Protein AF-A0A482VPS5-F1 (afdb_monomer)

pLDDT: mean 87.14, std 13.62, range [36.69, 98.38]

Foldseek 3Di:
DDDDPDPDDPDDQDDDVPRTDDDDQWDADPNAIAGPSRDRVVVVVVVVVVVVVVVVVCVVVVVVVVVD

Secondary structure (DSSP, 8-state):
--------------EETTEEPPPPSEEEETTEEEETTS--HHHHHHHHHHHHHHHHHHHHHHHHHHT-

Structure (mmCIF, N/CA/C/O backbone):
data_AF-A0A482VPS5-F1
#
_entry.id   AF-A0A482VPS5-F1
#
loop_
_atom_site.group_PDB
_atom_site.id
_atom_site.type_symbol
_atom_site.label_atom_id
_atom_site.label_alt_id
_atom_site.label_comp_id
_atom_site.label_asym_id
_atom_site.label_entity_id
_atom_site.label_seq_id
_atom_site.pdbx_PDB_ins_code
_atom_site.Cartn_x
_atom_site.Cartn_y
_atom_site.Cartn_z
_atom_site.occupancy
_atom_site.B_iso_or_equiv
_atom_site.auth_seq_id
_atom_site.auth_comp_id
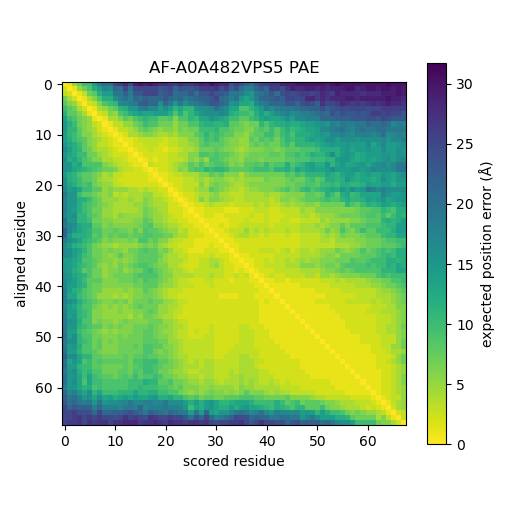_atom_site.auth_asym_id
_atom_site.auth_atom_id
_atom_site.pdbx_PDB_model_num
ATOM 1 N N . MET A 1 1 ? -9.828 24.570 26.734 1.00 36.69 1 MET A N 1
ATOM 2 C CA . MET A 1 1 ? -9.796 23.106 26.932 1.00 36.69 1 MET A CA 1
ATOM 3 C C . MET A 1 1 ? -9.577 22.469 25.571 1.00 36.69 1 MET A C 1
ATOM 5 O O . MET A 1 1 ? -10.417 22.655 24.703 1.00 36.69 1 MET A O 1
ATOM 9 N N . PHE A 1 2 ? -8.423 21.840 25.338 1.00 43.31 2 PHE A N 1
ATOM 10 C CA . PHE A 1 2 ? -8.140 21.166 24.069 1.00 43.31 2 PHE A CA 1
ATOM 11 C C . PHE A 1 2 ? -8.754 19.764 24.116 1.00 43.31 2 PHE A C 1
ATOM 13 O O . PHE A 1 2 ? -8.299 18.917 24.877 1.00 43.31 2 PHE A O 1
ATOM 20 N N . TYR A 1 3 ? -9.809 19.541 23.335 1.00 54.38 3 TYR A N 1
ATOM 21 C CA . TYR A 1 3 ? -10.328 18.205 23.058 1.00 54.38 3 TYR A CA 1
ATOM 22 C C . TYR A 1 3 ? -9.469 17.591 21.951 1.00 54.38 3 TYR A C 1
ATOM 24 O O . TYR A 1 3 ? -9.702 17.827 20.769 1.00 54.38 3 TYR A O 1
ATOM 32 N N . THR A 1 4 ? -8.435 16.839 22.316 1.00 63.56 4 THR A N 1
ATOM 33 C CA . THR A 1 4 ? -7.752 15.954 21.369 1.00 63.56 4 THR A CA 1
ATOM 34 C C . THR A 1 4 ? -8.531 14.643 21.282 1.00 63.56 4 THR A C 1
ATOM 36 O O . THR A 1 4 ? -8.889 14.051 22.300 1.00 63.56 4 THR A O 1
ATOM 39 N N . HIS A 1 5 ? -8.842 14.196 20.061 1.00 63.81 5 HIS A N 1
ATOM 40 C CA . HIS A 1 5 ? -9.468 12.892 19.841 1.00 63.81 5 HIS A CA 1
ATOM 41 C C . HIS A 1 5 ? -8.570 11.800 20.437 1.00 63.81 5 HIS A C 1
ATOM 43 O O . HIS A 1 5 ? -7.403 11.678 20.063 1.00 63.81 5 HIS A O 1
ATOM 49 N N . LYS A 1 6 ? -9.101 11.015 21.378 1.00 67.31 6 LYS A N 1
ATOM 50 C CA . LYS A 1 6 ? -8.412 9.837 21.911 1.00 67.31 6 LYS A CA 1
ATOM 51 C C . LYS A 1 6 ? -8.227 8.837 20.761 1.00 67.31 6 LYS A C 1
ATOM 53 O O . LYS A 1 6 ? -9.213 8.360 20.215 1.00 67.31 6 LYS A O 1
ATOM 58 N N . MET A 1 7 ? -6.977 8.554 20.386 1.00 66.50 7 MET A N 1
ATOM 59 C CA . MET A 1 7 ? -6.622 7.677 19.252 1.00 66.50 7 MET A CA 1
ATOM 60 C C . MET A 1 7 ? -6.497 6.195 19.642 1.00 66.50 7 MET A C 1
ATOM 62 O O . MET A 1 7 ? -6.050 5.372 18.839 1.00 66.50 7 MET A O 1
ATOM 66 N N . ASP A 1 8 ? -6.869 5.847 20.876 1.00 73.75 8 ASP A N 1
ATOM 67 C CA . ASP A 1 8 ? -6.836 4.465 21.339 1.00 73.75 8 ASP A CA 1
ATOM 68 C C . ASP A 1 8 ? -7.858 3.637 20.568 1.00 73.75 8 ASP A C 1
ATOM 70 O O . ASP A 1 8 ? -9.063 3.895 20.579 1.00 73.75 8 ASP A O 1
ATOM 74 N N . THR A 1 9 ? -7.356 2.618 19.881 1.00 73.81 9 THR A N 1
ATOM 75 C CA . THR A 1 9 ? -8.190 1.709 19.110 1.00 73.81 9 THR A CA 1
ATOM 76 C C . THR A 1 9 ? -8.829 0.700 20.062 1.00 73.81 9 THR A C 1
ATOM 78 O O . THR A 1 9 ? -8.122 -0.028 20.754 1.00 73.81 9 THR A O 1
ATOM 81 N N . ILE A 1 10 ? -10.163 0.617 20.089 1.00 79.88 10 ILE A N 1
ATOM 82 C CA . ILE A 1 10 ? -10.886 -0.373 20.905 1.00 79.88 10 ILE A CA 1
ATOM 83 C C . ILE A 1 10 ? -10.579 -1.768 20.359 1.00 79.88 10 ILE A C 1
ATOM 85 O O . ILE A 1 10 ? -11.088 -2.134 19.303 1.00 79.88 10 ILE A O 1
ATOM 89 N N . VAL A 1 11 ? -9.731 -2.546 21.025 1.00 83.19 11 VAL A N 1
ATOM 90 C CA . VAL A 1 11 ? -9.469 -3.944 20.653 1.00 83.19 11 VAL A CA 1
ATOM 91 C C . VAL A 1 11 ? -10.576 -4.806 21.256 1.00 83.19 11 VAL A C 1
ATOM 93 O O . VAL A 1 11 ? -10.595 -5.047 22.458 1.00 83.19 11 VAL A O 1
ATOM 96 N N . TYR A 1 12 ? -11.535 -5.199 20.420 1.00 85.94 12 TYR A N 1
ATOM 97 C CA . TYR A 1 12 ? -12.667 -6.037 20.798 1.00 85.94 12 TYR A CA 1
ATOM 98 C C . TYR A 1 12 ? -13.081 -6.911 19.613 1.00 85.94 12 TYR A C 1
ATOM 100 O O . TYR A 1 12 ? -13.173 -6.416 18.486 1.00 85.94 12 TYR A O 1
ATOM 108 N N . ASP A 1 13 ? -13.351 -8.187 19.881 1.00 89.75 13 ASP A N 1
ATOM 109 C CA . ASP A 1 13 ? -13.811 -9.152 18.884 1.00 89.75 13 ASP A CA 1
ATOM 110 C C . ASP A 1 13 ? -15.321 -9.014 18.691 1.00 89.75 13 ASP A C 1
ATOM 112 O O . ASP A 1 13 ? -16.127 -9.666 19.360 1.00 89.75 13 ASP A O 1
ATOM 116 N N . TYR A 1 14 ? -15.711 -8.130 17.776 1.00 89.94 14 TYR A N 1
ATOM 117 C CA . TYR A 1 14 ? -17.112 -7.945 17.410 1.00 89.94 14 TYR A CA 1
ATOM 118 C C . TYR A 1 14 ? -17.673 -9.225 16.790 1.00 89.94 14 TYR A C 1
ATOM 120 O O . TYR A 1 14 ? -17.025 -9.839 15.944 1.00 89.94 14 TYR A O 1
ATOM 128 N N . LYS A 1 15 ? -18.886 -9.624 17.184 1.00 94.56 15 LYS A N 1
ATOM 129 C CA . LYS A 1 15 ? -19.561 -10.817 16.655 1.00 94.56 15 LYS A CA 1
ATOM 130 C C . LYS A 1 15 ? -20.934 -10.470 16.094 1.00 94.56 15 LYS A C 1
ATOM 132 O O . LYS A 1 15 ? -21.642 -9.641 16.661 1.00 94.56 15 LYS A O 1
ATOM 137 N N . VAL A 1 16 ? -21.313 -11.131 15.005 1.00 94.69 16 VAL A N 1
ATOM 138 C CA . VAL A 1 16 ? -22.685 -11.170 14.485 1.00 94.69 16 VAL A CA 1
ATOM 139 C C . VAL A 1 16 ? -23.158 -12.611 14.603 1.00 94.69 16 VAL A C 1
ATOM 141 O O . VAL A 1 16 ? -22.609 -13.499 13.948 1.00 94.69 16 VAL A O 1
ATOM 144 N N . ASN A 1 17 ? -24.150 -12.845 15.466 1.00 94.06 17 ASN A N 1
ATOM 145 C CA . ASN A 1 17 ? -24.520 -14.186 15.930 1.00 94.06 17 ASN A CA 1
ATOM 146 C C . ASN A 1 17 ? -23.274 -14.916 16.476 1.00 94.06 17 ASN A C 1
ATOM 148 O O . ASN A 1 17 ? -22.595 -14.392 17.358 1.00 94.06 17 ASN A O 1
ATOM 152 N N . ASP A 1 18 ? -22.929 -16.069 15.902 1.00 93.50 18 ASP A N 1
ATOM 153 C CA . ASP A 1 18 ? -21.758 -16.866 16.284 1.00 93.50 18 ASP A CA 1
ATOM 154 C C . ASP A 1 18 ? -20.498 -16.565 15.450 1.00 93.50 18 ASP A C 1
ATOM 156 O O . ASP A 1 18 ? -19.469 -17.220 15.613 1.00 93.50 18 ASP A O 1
ATOM 160 N N . THR A 1 19 ? -20.543 -15.572 14.552 1.00 93.62 19 THR A N 1
ATOM 161 C CA . THR A 1 19 ? -19.426 -15.254 13.645 1.00 93.62 19 THR A CA 1
ATOM 162 C C . THR A 1 19 ? -18.653 -14.031 14.121 1.00 93.62 19 THR A C 1
ATOM 164 O O . THR A 1 19 ? -19.224 -12.953 14.275 1.00 93.62 19 THR A O 1
ATOM 167 N N . VAL A 1 20 ? -17.340 -14.178 14.316 1.00 93.44 20 VAL A N 1
ATOM 168 C CA . VAL A 1 20 ? -16.440 -13.061 14.646 1.00 93.44 20 VAL A CA 1
ATOM 169 C C . VAL A 1 20 ? -16.160 -12.232 13.392 1.00 93.44 20 VAL A C 1
ATOM 171 O O . VAL A 1 20 ? -15.772 -12.772 12.356 1.00 93.44 20 VAL A O 1
ATOM 174 N N . LEU A 1 21 ? -16.343 -10.917 13.483 1.00 89.62 21 LEU A N 1
ATOM 175 C CA . LEU A 1 21 ? -15.997 -9.970 12.432 1.00 89.62 21 LEU A CA 1
ATOM 176 C C . LEU A 1 21 ? -14.491 -9.702 12.453 1.00 89.62 21 LEU A C 1
ATOM 178 O O . LEU A 1 21 ? -13.945 -9.214 13.442 1.00 89.62 21 LEU A O 1
ATOM 182 N N . GLY A 1 22 ? -13.826 -9.983 11.334 1.00 87.38 22 GLY A N 1
ATOM 183 C CA . GLY A 1 22 ? -12.424 -9.630 11.148 1.00 87.38 22 GLY A CA 1
ATOM 184 C C . GLY A 1 22 ? -12.240 -8.114 11.100 1.00 87.38 22 GLY A C 1
ATOM 185 O O . GLY 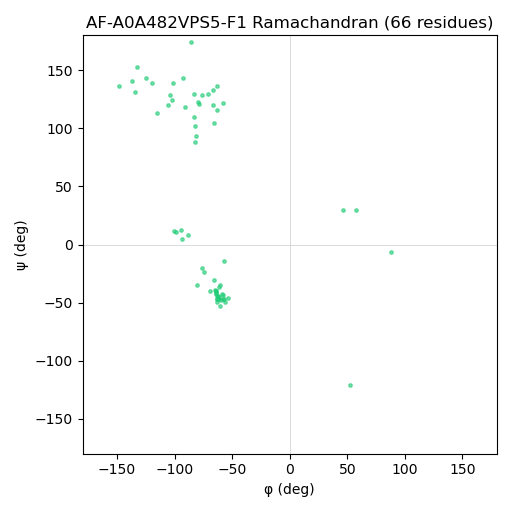A 1 22 ? -12.952 -7.411 10.380 1.00 87.38 22 GLY A O 1
ATOM 186 N N . ARG A 1 23 ? -11.261 -7.599 11.847 1.00 86.31 23 ARG A N 1
ATOM 187 C CA . ARG A 1 23 ? -10.851 -6.199 11.729 1.00 86.31 23 ARG A CA 1
ATOM 188 C C . ARG A 1 23 ? -10.124 -5.994 10.401 1.00 86.31 23 ARG A C 1
ATOM 190 O O . ARG A 1 23 ? -9.173 -6.704 10.092 1.00 86.31 23 ARG A O 1
ATOM 197 N N . VAL A 1 24 ? -10.551 -4.986 9.648 1.00 86.19 24 VAL A N 1
ATOM 198 C CA . VAL A 1 24 ? -9.886 -4.578 8.410 1.00 86.19 24 VAL A CA 1
ATOM 199 C C . VAL A 1 24 ? -8.848 -3.507 8.734 1.00 86.19 24 VAL A C 1
ATOM 201 O O . VAL A 1 24 ? -9.192 -2.4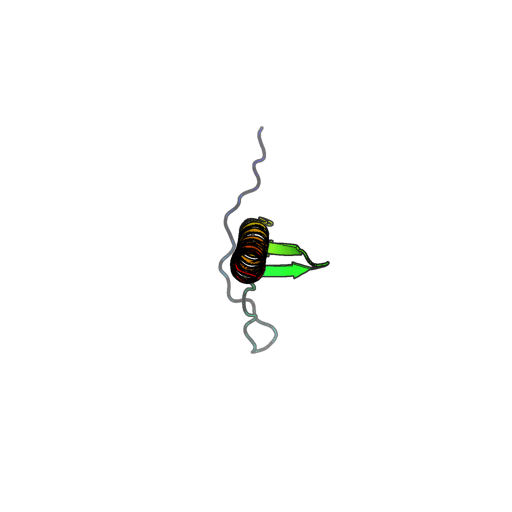43 9.243 1.00 86.19 24 VAL A O 1
ATOM 204 N N . GLU A 1 25 ? -7.574 -3.789 8.466 1.00 87.69 25 GLU A N 1
ATOM 205 C CA . GLU A 1 25 ? -6.486 -2.833 8.711 1.00 87.69 25 GLU A CA 1
ATOM 206 C C . GLU A 1 25 ? -6.363 -1.782 7.607 1.00 87.69 25 GLU A C 1
ATOM 208 O O . GLU A 1 25 ? -6.060 -0.627 7.904 1.00 87.69 25 GLU A O 1
ATOM 213 N N . PHE A 1 26 ? -6.640 -2.174 6.358 1.00 91.69 26 PHE A N 1
ATOM 214 C CA . PHE A 1 26 ? -6.545 -1.324 5.174 1.00 91.69 26 PHE A CA 1
ATOM 215 C C . PHE A 1 26 ? -7.779 -1.487 4.295 1.00 91.69 26 PHE A C 1
ATOM 217 O O . PHE A 1 26 ? -8.165 -2.606 3.954 1.00 91.69 26 PHE A O 1
ATOM 224 N N . ILE A 1 27 ? -8.366 -0.371 3.882 1.00 92.88 27 ILE A N 1
ATOM 225 C CA . ILE A 1 27 ? -9.517 -0.335 2.982 1.00 92.88 27 ILE A CA 1
ATOM 226 C C . ILE A 1 27 ? -9.117 0.432 1.731 1.00 92.88 27 ILE A C 1
ATOM 228 O O . ILE A 1 27 ? -8.412 1.440 1.797 1.00 92.88 27 ILE A O 1
ATOM 232 N N . LYS A 1 28 ? -9.551 -0.069 0.573 1.00 93.56 28 LYS A N 1
ATOM 233 C CA . LYS A 1 28 ? -9.457 0.654 -0.690 1.00 93.56 28 LYS A CA 1
ATOM 234 C C . LYS A 1 28 ? -10.843 1.154 -1.067 1.00 93.56 28 LYS A C 1
ATOM 236 O O . LYS A 1 28 ? -11.733 0.338 -1.278 1.00 93.56 28 LYS A O 1
ATOM 241 N N . ASP A 1 29 ? -10.987 2.464 -1.202 1.00 91.31 29 ASP A N 1
ATOM 242 C CA . ASP A 1 29 ? -12.220 3.100 -1.657 1.00 91.31 29 ASP A CA 1
ATOM 243 C C . ASP A 1 29 ? -11.910 4.213 -2.661 1.00 91.31 29 ASP A C 1
ATOM 245 O O . ASP A 1 29 ? -10.893 4.897 -2.548 1.00 91.31 29 ASP A O 1
ATOM 249 N N . LEU A 1 30 ? -12.740 4.329 -3.701 1.00 93.81 30 LEU A N 1
ATOM 250 C CA . LEU A 1 30 ? -12.570 5.257 -4.831 1.00 93.81 30 LEU A CA 1
ATOM 251 C C . LEU A 1 30 ? -11.141 5.287 -5.421 1.00 93.81 30 LEU A C 1
ATOM 253 O O . LEU A 1 30 ? -10.678 6.298 -5.940 1.00 93.81 30 LEU A O 1
ATOM 257 N N . GLY A 1 31 ? -10.422 4.161 -5.346 1.00 92.31 31 GLY A N 1
ATOM 258 C CA . GLY A 1 31 ? -9.045 4.033 -5.837 1.00 92.31 31 GLY A CA 1
ATOM 259 C C . GLY A 1 31 ? -7.947 4.402 -4.831 1.00 92.31 31 GLY A C 1
ATOM 260 O O . GLY A 1 31 ? -6.776 4.134 -5.106 1.00 92.31 31 GLY A O 1
ATOM 261 N N . VAL A 1 32 ? -8.296 4.919 -3.656 1.00 93.19 32 VAL A N 1
ATOM 262 C CA . VAL A 1 32 ? -7.366 5.315 -2.593 1.00 93.19 32 VAL A CA 1
ATOM 263 C C . VAL A 1 32 ? -7.330 4.250 -1.502 1.00 93.19 32 VAL A C 1
ATOM 265 O O . VAL A 1 32 ? -8.361 3.697 -1.139 1.00 93.19 32 VAL A O 1
ATOM 268 N N . THR A 1 33 ? -6.141 3.943 -0.979 1.00 95.19 33 THR A N 1
ATOM 269 C CA . THR A 1 33 ? -5.984 3.009 0.148 1.00 95.19 33 THR A CA 1
ATOM 270 C C . THR A 1 33 ? -5.707 3.786 1.430 1.00 95.19 33 THR A C 1
ATOM 272 O O . THR A 1 33 ? -4.795 4.607 1.473 1.00 95.19 33 THR A O 1
ATOM 275 N N . PHE A 1 34 ? -6.461 3.517 2.484 1.00 92.69 34 PHE A N 1
ATOM 276 C CA . PHE A 1 34 ? -6.232 4.113 3.796 1.00 92.69 34 PHE A CA 1
ATOM 277 C C . PHE A 1 34 ? -6.272 3.051 4.885 1.00 92.69 34 PHE A C 1
ATOM 279 O O . PHE A 1 34 ? -6.895 1.998 4.727 1.00 92.69 34 PHE A O 1
ATOM 286 N N . ASP A 1 35 ? -5.551 3.317 5.969 1.00 90.31 35 ASP A N 1
ATOM 287 C CA . ASP A 1 35 ? -5.557 2.461 7.148 1.00 90.31 35 ASP A CA 1
ATOM 288 C C . ASP A 1 35 ? -6.714 2.799 8.103 1.00 90.31 35 ASP A C 1
ATOM 290 O O . ASP A 1 35 ? -7.447 3.777 7.931 1.00 90.31 35 ASP A O 1
ATOM 294 N N . SER A 1 36 ? -6.865 1.991 9.151 1.00 84.88 36 SER A N 1
ATOM 295 C CA . SER A 1 36 ? -7.839 2.216 10.231 1.00 84.88 36 SER A CA 1
ATOM 296 C C . SER A 1 36 ? -7.715 3.569 10.956 1.00 84.88 36 SER A C 1
ATOM 298 O O . SER A 1 36 ? -8.640 3.964 11.664 1.00 84.88 36 SER A O 1
ATOM 300 N N . LYS A 1 37 ? -6.604 4.297 10.780 1.00 86.75 37 LYS A N 1
ATOM 301 C CA . LYS A 1 37 ? -6.363 5.647 11.312 1.00 86.75 37 LYS A CA 1
ATOM 302 C C . LYS A 1 37 ? -6.589 6.739 10.257 1.00 86.75 37 LYS A C 1
ATOM 304 O O . LYS A 1 37 ? -6.216 7.885 10.497 1.00 86.75 37 LYS A O 1
ATOM 309 N N . PHE A 1 38 ? -7.187 6.401 9.110 1.00 84.25 38 PHE A N 1
ATOM 310 C CA . PHE A 1 38 ? -7.372 7.289 7.957 1.00 84.25 38 PHE A CA 1
ATOM 311 C C . PHE A 1 38 ? -6.059 7.872 7.405 1.00 84.25 38 PHE A C 1
ATOM 313 O O . PHE A 1 38 ? -6.029 8.969 6.848 1.00 84.25 38 PHE A O 1
ATOM 320 N N . ASN A 1 39 ? -4.954 7.139 7.534 1.00 89.31 39 ASN A N 1
ATOM 321 C CA . ASN A 1 39 ? -3.668 7.506 6.958 1.00 89.31 39 ASN A CA 1
ATOM 322 C C . ASN A 1 39 ? -3.491 6.864 5.570 1.00 89.31 39 ASN A C 1
ATOM 324 O O . ASN A 1 39 ? -3.863 5.716 5.337 1.00 89.31 39 ASN A O 1
ATOM 328 N N . PHE A 1 40 ? -2.865 7.602 4.653 1.00 93.06 40 PHE A N 1
ATOM 329 C CA . PHE A 1 40 ? -2.609 7.217 3.262 1.00 93.06 40 PHE A CA 1
ATOM 330 C C . PHE A 1 40 ? -1.192 6.674 3.019 1.00 93.06 40 PHE A C 1
ATOM 332 O O . PHE A 1 40 ? -0.781 6.506 1.871 1.00 93.06 40 PHE A O 1
ATOM 339 N N . SER A 1 41 ? -0.421 6.403 4.076 1.00 93.56 41 SER A N 1
ATOM 340 C CA . SER A 1 41 ? 0.990 5.995 3.977 1.00 93.56 41 SER A CA 1
ATOM 341 C C . SER A 1 41 ? 1.182 4.788 3.056 1.00 93.56 41 SER A C 1
ATOM 343 O O . SER A 1 41 ? 2.034 4.816 2.170 1.00 93.56 41 SER A O 1
ATOM 345 N N . LEU A 1 42 ? 0.340 3.757 3.197 1.00 94.12 42 LEU A N 1
ATOM 346 C CA . LEU A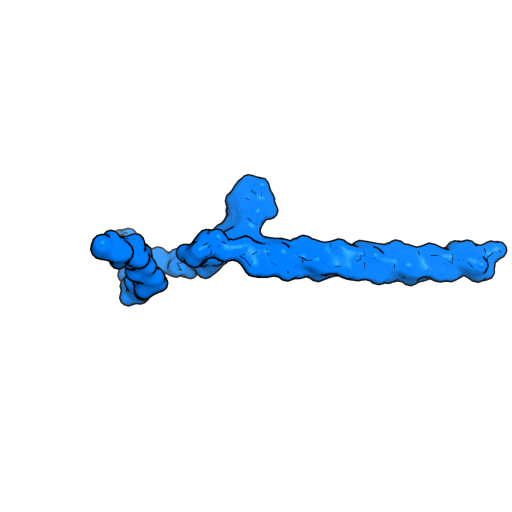 1 42 ? 0.395 2.571 2.339 1.00 94.12 42 LEU A CA 1
ATOM 347 C C . LEU A 1 42 ? 0.076 2.905 0.873 1.00 94.12 42 LEU A C 1
ATOM 349 O O . LEU A 1 42 ? 0.730 2.399 -0.035 1.00 94.12 42 LEU A O 1
ATOM 353 N N . HIS A 1 43 ? -0.904 3.776 0.627 1.00 96.38 43 HIS A N 1
ATOM 354 C CA . HIS A 1 43 ? -1.259 4.198 -0.727 1.00 96.38 43 HIS A CA 1
ATOM 355 C C . HIS A 1 43 ? -0.114 4.938 -1.415 1.00 96.38 43 HIS A C 1
ATOM 357 O O . HIS A 1 43 ? 0.239 4.597 -2.544 1.00 96.38 43 HIS A O 1
ATOM 363 N N . TYR A 1 44 ? 0.512 5.887 -0.715 1.00 96.19 44 TYR A N 1
ATOM 364 C CA . TYR A 1 44 ? 1.695 6.592 -1.203 1.00 96.19 44 TYR A CA 1
ATOM 365 C C . TYR A 1 44 ? 2.824 5.616 -1.558 1.00 96.19 44 TYR A C 1
ATOM 367 O O . TYR A 1 44 ? 3.347 5.659 -2.671 1.00 96.19 44 TYR A O 1
ATOM 375 N N . ILE A 1 45 ? 3.154 4.688 -0.653 1.00 97.00 45 ILE A N 1
ATOM 376 C CA . ILE A 1 45 ? 4.201 3.681 -0.882 1.00 97.00 45 ILE A CA 1
ATOM 377 C C . ILE A 1 45 ? 3.886 2.840 -2.124 1.00 97.00 45 ILE A C 1
ATOM 379 O O . ILE A 1 45 ? 4.763 2.611 -2.959 1.00 97.00 45 ILE A O 1
ATOM 383 N N . ASN A 1 46 ? 2.631 2.415 -2.282 1.00 96.12 46 ASN A N 1
ATOM 384 C CA . ASN A 1 46 ? 2.200 1.615 -3.425 1.00 96.12 46 ASN A CA 1
ATOM 385 C C . ASN A 1 46 ? 2.339 2.378 -4.747 1.00 96.12 46 ASN A C 1
ATOM 387 O O . ASN A 1 46 ? 2.859 1.821 -5.718 1.00 96.12 46 ASN A O 1
ATOM 391 N N . ILE A 1 47 ? 1.933 3.652 -4.780 1.00 97.38 47 ILE A N 1
ATOM 392 C CA . ILE A 1 47 ? 2.101 4.509 -5.959 1.00 97.38 47 ILE A CA 1
ATOM 393 C C . ILE A 1 47 ? 3.584 4.638 -6.294 1.00 97.38 47 ILE A C 1
ATOM 395 O O . ILE A 1 47 ? 3.977 4.308 -7.412 1.00 97.38 47 ILE A O 1
ATOM 399 N N . VAL A 1 48 ? 4.418 5.031 -5.330 1.00 98.25 48 VAL A N 1
ATOM 400 C CA . VAL A 1 48 ? 5.861 5.220 -5.540 1.00 98.25 48 VAL A CA 1
ATOM 401 C C . VAL A 1 48 ? 6.528 3.934 -6.024 1.00 98.25 48 VAL A C 1
ATOM 403 O O . VAL A 1 48 ? 7.336 3.966 -6.951 1.00 98.25 48 VAL A O 1
ATOM 406 N N . SER A 1 49 ? 6.175 2.784 -5.451 1.00 98.25 49 SER A N 1
ATOM 407 C CA . SER A 1 49 ? 6.708 1.493 -5.891 1.00 98.25 49 SER A CA 1
ATOM 408 C C . SER A 1 49 ? 6.312 1.182 -7.337 1.00 98.25 49 SER A C 1
ATOM 410 O O . SER A 1 49 ? 7.149 0.751 -8.133 1.00 98.25 49 SER A O 1
ATOM 412 N N . SER A 1 50 ? 5.049 1.422 -7.703 1.00 97.75 50 SER A N 1
ATOM 413 C CA . SER A 1 50 ? 4.557 1.177 -9.063 1.00 97.75 50 SER A CA 1
ATOM 414 C C . SER A 1 50 ? 5.242 2.073 -10.100 1.00 97.75 50 SER A C 1
ATOM 416 O O . SER A 1 50 ? 5.659 1.583 -11.152 1.00 97.75 50 SER A O 1
ATOM 418 N N . THR A 1 51 ? 5.454 3.352 -9.778 1.00 98.38 51 THR A N 1
ATOM 419 C CA . THR A 1 51 ? 6.115 4.304 -10.674 1.00 98.38 51 THR A CA 1
ATOM 420 C C . THR A 1 51 ? 7.596 3.987 -10.832 1.00 98.38 51 THR A C 1
ATOM 422 O O . THR A 1 51 ? 8.092 4.007 -11.954 1.00 98.38 51 THR A O 1
ATOM 425 N N . HIS A 1 52 ? 8.295 3.595 -9.762 1.00 98.38 52 HIS A N 1
ATOM 426 C CA . HIS A 1 52 ? 9.701 3.184 -9.851 1.00 98.38 52 HIS A CA 1
ATOM 427 C C . HIS A 1 52 ? 9.889 1.928 -10.704 1.00 98.38 52 HIS A C 1
ATOM 429 O O . HIS A 1 52 ? 10.831 1.852 -11.493 1.00 98.38 52 HIS A O 1
ATOM 435 N N . LYS A 1 53 ? 8.984 0.949 -10.593 1.00 98.31 53 LYS A N 1
ATOM 436 C CA . LYS A 1 53 ? 9.011 -0.250 -11.445 1.00 98.31 53 LYS A CA 1
ATOM 437 C C . LYS A 1 53 ? 8.839 0.113 -12.919 1.00 98.31 53 LYS A C 1
ATOM 439 O O . LYS A 1 53 ? 9.604 -0.375 -13.750 1.00 98.31 53 LYS A O 1
ATOM 444 N N . MET A 1 54 ? 7.878 0.988 -13.224 1.00 98.38 54 MET A N 1
ATOM 445 C CA . MET A 1 54 ? 7.635 1.474 -1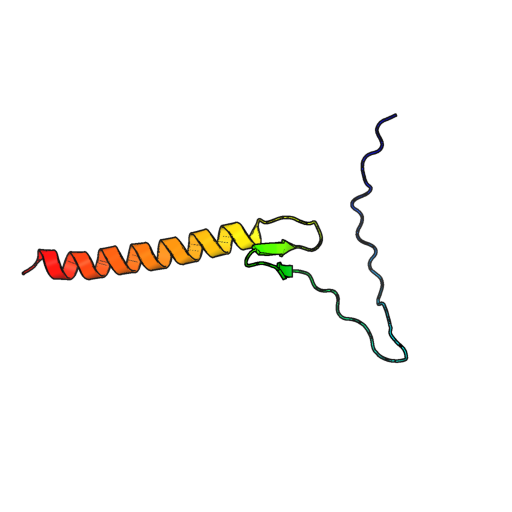4.584 1.00 98.38 54 MET A CA 1
ATOM 446 C C . MET A 1 54 ? 8.833 2.261 -15.125 1.00 98.38 54 MET A C 1
ATOM 448 O O . MET A 1 54 ? 9.300 1.991 -16.227 1.00 98.38 54 MET A O 1
ATOM 452 N N . LEU A 1 55 ? 9.386 3.177 -14.332 1.00 98.25 55 LEU A N 1
ATOM 453 C CA . LEU A 1 55 ? 10.574 3.942 -14.702 1.00 98.25 55 LEU A CA 1
ATOM 454 C C . LEU A 1 55 ? 11.759 3.021 -15.006 1.00 98.25 55 LEU A C 1
ATOM 456 O O . LEU A 1 55 ? 12.405 3.162 -16.039 1.00 98.25 55 LEU A O 1
ATOM 460 N N . GLY A 1 56 ? 12.017 2.039 -14.140 1.00 97.19 56 GLY A N 1
ATOM 461 C CA . GLY A 1 56 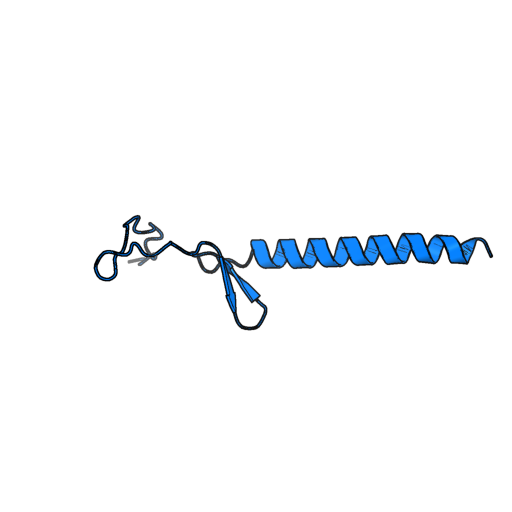? 13.083 1.067 -14.360 1.00 97.19 56 GLY A CA 1
ATOM 462 C C .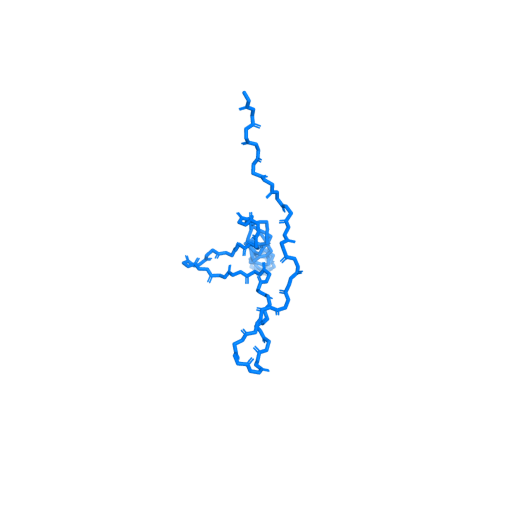 GLY A 1 56 ? 12.873 0.241 -15.631 1.00 97.19 56 GLY A C 1
ATOM 463 O O . GLY A 1 56 ? 13.841 -0.072 -16.317 1.00 97.19 56 GLY A O 1
ATOM 464 N N . PHE A 1 57 ? 11.626 -0.099 -15.964 1.00 97.19 57 PHE A N 1
ATOM 465 C CA . PHE A 1 57 ? 11.298 -0.750 -17.232 1.00 97.19 57 PHE A CA 1
ATOM 466 C C . PHE A 1 57 ? 11.624 0.147 -18.431 1.00 97.19 57 PHE A C 1
ATOM 468 O O . PHE A 1 57 ? 12.346 -0.296 -19.320 1.00 97.19 57 PHE A O 1
ATOM 475 N N . ILE A 1 58 ? 11.175 1.406 -18.413 1.00 97.00 58 ILE A N 1
ATOM 476 C CA . ILE A 1 58 ? 11.446 2.379 -19.480 1.00 97.00 58 ILE A CA 1
ATOM 477 C C . ILE A 1 58 ? 12.952 2.544 -19.687 1.00 97.00 58 ILE A C 1
ATOM 479 O O . ILE A 1 58 ? 13.413 2.469 -20.817 1.00 97.00 58 ILE A O 1
ATOM 483 N N . ILE A 1 59 ? 13.733 2.711 -18.616 1.00 96.81 59 ILE A N 1
ATOM 484 C CA . ILE A 1 59 ? 15.189 2.879 -18.720 1.00 96.81 59 ILE A CA 1
ATOM 485 C C . ILE A 1 59 ? 15.836 1.670 -19.400 1.00 96.81 59 ILE A C 1
ATOM 487 O O . ILE A 1 59 ? 16.631 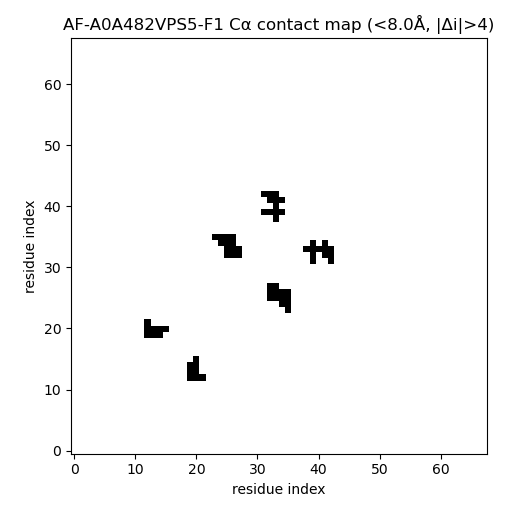1.853 -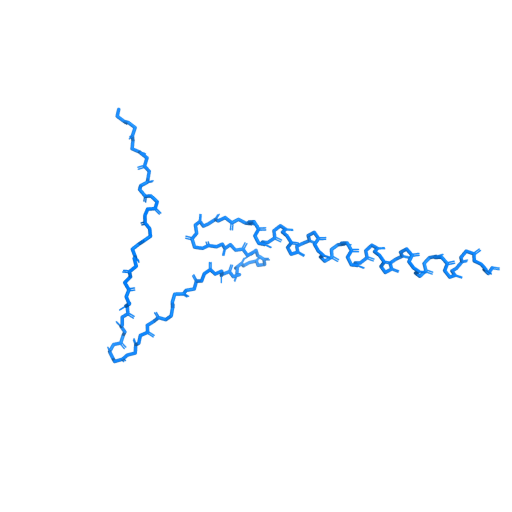20.315 1.00 96.81 59 ILE A O 1
ATOM 491 N N . ARG A 1 60 ? 15.494 0.443 -18.985 1.00 95.00 60 ARG A N 1
ATOM 492 C CA . ARG A 1 60 ? 16.074 -0.774 -19.577 1.00 95.00 60 ARG A CA 1
ATOM 493 C C . ARG A 1 60 ? 15.749 -0.892 -21.063 1.00 95.00 60 ARG A C 1
ATOM 495 O O . ARG A 1 60 ? 16.651 -1.110 -21.855 1.00 95.00 60 ARG A O 1
ATOM 502 N N . VAL A 1 61 ? 14.487 -0.681 -21.425 1.00 95.62 61 VAL A N 1
ATOM 503 C CA . VAL A 1 61 ? 14.035 -0.744 -22.820 1.00 95.62 61 VAL A CA 1
ATOM 504 C C . VAL A 1 61 ? 14.689 0.349 -23.666 1.00 95.62 61 VAL A C 1
ATOM 506 O O . VAL A 1 61 ? 15.144 0.088 -24.772 1.00 95.62 61 VAL A O 1
ATOM 509 N N . SER A 1 62 ? 14.783 1.573 -23.151 1.00 94.88 62 SER A N 1
ATOM 510 C CA . SER A 1 62 ? 15.414 2.686 -23.866 1.00 94.88 62 SER A CA 1
ATOM 511 C C . SER A 1 62 ? 16.916 2.491 -24.075 1.00 94.88 62 SER A C 1
ATOM 513 O O . SER A 1 62 ? 17.446 2.975 -25.071 1.00 94.88 62 SER A O 1
ATOM 515 N N . LEU A 1 63 ? 17.607 1.790 -23.169 1.00 93.06 63 LEU A N 1
ATOM 516 C CA . LEU A 1 63 ? 19.016 1.440 -23.368 1.00 93.06 63 LEU A CA 1
ATOM 517 C C . LEU A 1 63 ? 19.196 0.496 -24.559 1.00 93.06 63 LEU A C 1
ATOM 519 O O . LEU A 1 63 ? 20.121 0.708 -25.336 1.00 93.06 63 LEU A O 1
ATOM 523 N N . ASP A 1 64 ? 18.296 -0.470 -24.752 1.00 88.25 64 ASP A N 1
ATOM 524 C CA . ASP A 1 64 ? 18.348 -1.377 -25.906 1.00 88.25 64 ASP A CA 1
ATOM 525 C C . ASP A 1 64 ? 18.236 -0.610 -27.236 1.00 88.25 64 ASP A C 1
ATOM 527 O O . ASP A 1 64 ? 18.901 -0.953 -28.211 1.00 88.25 64 ASP A O 1
ATOM 531 N N . PHE A 1 65 ? 17.454 0.476 -27.267 1.00 85.56 65 PHE A N 1
ATOM 532 C CA . PHE A 1 65 ? 17.314 1.340 -28.445 1.00 85.56 65 PHE A CA 1
ATOM 533 C C . PHE A 1 65 ? 18.499 2.281 -28.686 1.00 85.56 65 PHE A C 1
ATOM 535 O O . PHE A 1 65 ? 18.655 2.767 -29.800 1.00 85.56 65 PHE A O 1
ATOM 542 N N . TYR A 1 66 ? 19.326 2.566 -27.677 1.00 73.62 66 TYR A N 1
ATOM 543 C CA . TYR A 1 66 ? 20.496 3.438 -27.842 1.00 73.62 66 TYR A CA 1
ATOM 544 C C . TYR A 1 66 ? 21.646 2.746 -28.595 1.00 73.62 66 TYR A C 1
ATOM 546 O O . TYR A 1 66 ? 22.498 3.416 -29.173 1.00 73.62 66 TYR A O 1
ATOM 554 N N . PHE A 1 67 ? 21.686 1.411 -28.583 1.00 62.78 67 PHE A N 1
ATOM 555 C CA . PHE A 1 67 ? 22.738 0.613 -29.222 1.00 62.78 67 PHE A CA 1
ATOM 556 C C . PHE A 1 67 ? 22.394 0.136 -30.650 1.00 62.78 67 PHE A C 1
ATOM 558 O O . PHE A 1 67 ? 23.112 -0.713 -31.181 1.00 62.78 67 PHE A O 1
ATOM 565 N N . TYR A 1 68 ? 21.335 0.673 -31.268 1.00 53.59 68 TYR A N 1
ATOM 566 C CA . TYR A 1 68 ? 20.945 0.435 -32.666 1.00 53.59 68 TYR A CA 1
ATOM 567 C C . TYR A 1 68 ? 21.095 1.716 -33.491 1.00 53.59 68 TYR A C 1
ATOM 569 O O . TYR A 1 68 ? 21.704 1.646 -34.582 1.00 53.59 68 TYR A O 1
#

Sequence (68 aa):
MFYTHKMDTIVYDYKVNDTVLGRVEFIKDLGVTFDSKFNFSLHYINIVSSTHKMLGFIIRVSLDFYFY

Radius of gyration: 21.25 Å; Cα contacts (8 Å, |Δi|>4): 33; chains: 1; bounding box: 47×40×60 Å

Mean predicted aligned error: 8.39 Å

Organism: Asbolus verrucosus (NCBI:txid1661398)

Solvent-accessible surface area (backbone atoms only — not comparable to full-atom values): 4428 Å² total; per-residue (Å²): 134,86,86,72,82,80,83,78,76,85,87,69,85,47,61,60,88,94,43,73,56,80,84,72,61,67,50,75,55,99,89,45,38,28,36,80,82,74,42,47,65,68,36,53,52,51,50,54,52,54,50,50,53,50,50,54,49,53,54,56,57,51,53,64,62,71,78,110